Protein AF-A0A4T0HVW3-F1 (afdb_monomer_lite)

Sequence (116 aa):
MVSSIYHLAKQIDLPLKFVQLRHSSTHENLPSLKVLVHSTNEAIDWLKFKYWDVVLSTLEDSSTPLTSLTSMESRLNDIHAILNSSPSNHSNWSPAANFEPCAIGLLNNKKSNLYL

Secondary structure (DSSP, 8-state):
--HHHHHHHHHTT--HHHHHHHHHHHHSPPPPHHHHHHHHHHHHHHHIIIIIHHHHHHHHHT---SHHHHHHHHHHHHHHHHHHS---S------S------TTSSSS-S------

Organism: Wallemia ichthyophaga (NCBI:txid245174)

Structure (mmCIF, N/CA/C/O backbone):
data_AF-A0A4T0HVW3-F1
#
_entry.id   AF-A0A4T0HVW3-F1
#
loop_
_atom_site.group_PDB
_atom_site.id
_atom_site.type_symbol
_atom_site.label_atom_id
_atom_site.label_alt_id
_atom_site.label_comp_id
_atom_site.label_asym_id
_atom_site.label_entity_id
_atom_site.label_seq_id
_atom_site.pdbx_PDB_ins_code
_atom_site.Cartn_x
_atom_site.Cartn_y
_atom_site.Cartn_z
_atom_site.occupancy
_atom_site.B_iso_or_equiv
_atom_site.auth_seq_id
_atom_site.auth_comp_id
_atom_site.auth_asym_id
_atom_site.auth_atom_id
_atom_site.pdbx_PDB_model_num
ATOM 1 N N . MET A 1 1 ? 12.929 -19.491 -3.782 1.00 49.94 1 MET A N 1
ATOM 2 C CA . MET A 1 1 ? 11.816 -19.952 -2.919 1.00 49.94 1 MET A CA 1
ATOM 3 C C . MET A 1 1 ? 11.203 -18.733 -2.223 1.00 49.94 1 MET A C 1
ATOM 5 O O . MET A 1 1 ? 11.763 -18.257 -1.250 1.00 49.94 1 MET A O 1
ATOM 9 N N . VAL A 1 2 ? 10.111 -18.173 -2.759 1.00 59.56 2 VAL A N 1
ATOM 10 C CA . VAL A 1 2 ? 9.395 -16.983 -2.218 1.00 59.56 2 VAL A CA 1
ATOM 11 C C . VAL A 1 2 ? 8.059 -17.354 -1.548 1.00 59.56 2 VAL A C 1
ATOM 13 O O . VAL A 1 2 ? 7.195 -16.515 -1.313 1.00 59.56 2 VAL A O 1
ATOM 16 N N . SER A 1 3 ? 7.888 -18.630 -1.209 1.00 67.19 3 SER A N 1
ATOM 17 C CA . SER A 1 3 ? 6.606 -19.223 -0.826 1.00 67.19 3 SER A CA 1
ATOM 18 C C . SER A 1 3 ? 6.018 -18.630 0.458 1.00 67.19 3 SER A C 1
ATOM 20 O O . SER A 1 3 ? 4.815 -18.400 0.516 1.00 67.19 3 SER A O 1
ATOM 22 N N . SER A 1 4 ? 6.847 -18.335 1.465 1.00 81.31 4 SER A N 1
ATOM 23 C CA . SER A 1 4 ? 6.374 -17.836 2.767 1.00 81.31 4 SER A CA 1
ATOM 24 C C . SER A 1 4 ? 5.826 -16.404 2.686 1.00 81.31 4 SER A C 1
ATOM 26 O O . SER A 1 4 ? 4.720 -16.129 3.146 1.00 81.31 4 SER A O 1
ATOM 28 N N . ILE A 1 5 ? 6.533 -15.500 1.996 1.00 86.44 5 ILE A N 1
ATOM 29 C CA . ILE A 1 5 ? 6.099 -14.100 1.871 1.00 86.44 5 ILE A CA 1
ATOM 30 C C . ILE A 1 5 ? 4.896 -13.935 0.938 1.00 86.44 5 ILE A C 1
ATOM 32 O O . ILE A 1 5 ? 4.059 -13.066 1.161 1.00 86.44 5 ILE A O 1
ATOM 36 N N . TYR A 1 6 ? 4.769 -14.800 -0.070 1.00 88.38 6 TYR A N 1
ATOM 37 C CA . TYR A 1 6 ? 3.594 -14.838 -0.938 1.00 88.38 6 TYR A CA 1
ATOM 38 C C . TYR A 1 6 ? 2.331 -15.240 -0.162 1.00 88.38 6 TYR A C 1
ATOM 40 O O . TYR A 1 6 ? 1.275 -14.635 -0.337 1.00 88.38 6 TYR A O 1
ATOM 48 N N . HIS A 1 7 ? 2.442 -16.234 0.727 1.00 89.19 7 HIS A N 1
ATOM 49 C CA . HIS A 1 7 ? 1.331 -16.636 1.592 1.00 89.19 7 HIS A CA 1
ATOM 50 C C . HIS A 1 7 ? 0.946 -15.521 2.561 1.00 89.19 7 HIS A C 1
ATOM 52 O O . HIS A 1 7 ? -0.237 -15.205 2.665 1.00 89.19 7 HIS A O 1
ATOM 58 N N . LEU A 1 8 ? 1.930 -14.880 3.198 1.00 90.75 8 LEU A N 1
ATOM 59 C CA . LEU A 1 8 ? 1.668 -13.761 4.101 1.00 90.75 8 LEU A CA 1
ATOM 60 C C . LEU A 1 8 ? 0.978 -12.600 3.377 1.00 90.75 8 LEU A C 1
ATOM 62 O O . LEU A 1 8 ? -0.029 -12.096 3.861 1.00 90.75 8 LEU A O 1
ATOM 66 N N . ALA A 1 9 ? 1.468 -12.223 2.191 1.00 90.25 9 ALA A N 1
ATOM 67 C CA . ALA A 1 9 ? 0.861 -11.172 1.379 1.00 90.25 9 ALA A CA 1
ATOM 68 C C . ALA A 1 9 ? -0.604 -11.485 1.048 1.00 90.25 9 ALA A C 1
ATOM 70 O O . ALA A 1 9 ? -1.458 -10.612 1.150 1.00 90.25 9 ALA A O 1
ATOM 71 N N . LYS A 1 10 ? -0.918 -12.749 0.742 1.00 89.94 10 LYS A N 1
ATOM 72 C CA . LYS A 1 10 ? -2.299 -13.184 0.517 1.00 89.94 10 LYS A CA 1
ATOM 73 C C . LYS A 1 10 ? -3.162 -13.095 1.781 1.00 89.94 10 LYS A C 1
ATOM 75 O O . LYS A 1 10 ? -4.328 -12.738 1.678 1.00 89.94 10 LYS A O 1
ATOM 80 N N . GLN A 1 11 ? -2.614 -13.407 2.957 1.00 92.44 11 GLN A N 1
ATOM 81 C CA . GLN A 1 11 ? -3.350 -13.320 4.226 1.00 92.44 11 GLN A CA 1
ATOM 82 C C . GLN A 1 11 ? -3.730 -11.883 4.589 1.00 92.44 11 GLN A C 1
ATOM 84 O O . GLN A 1 11 ? -4.818 -11.662 5.111 1.00 92.44 11 GLN A O 1
ATOM 89 N N . ILE A 1 12 ? -2.854 -10.918 4.302 1.00 91.94 12 ILE A N 1
ATOM 90 C CA . ILE A 1 12 ? -3.093 -9.495 4.590 1.00 91.94 12 ILE A CA 1
ATOM 91 C C . ILE A 1 12 ? -3.722 -8.736 3.413 1.00 91.94 12 ILE A C 1
ATOM 93 O O . ILE A 1 12 ? -3.851 -7.516 3.477 1.00 91.94 12 ILE A O 1
ATOM 97 N N . ASP A 1 13 ? -4.084 -9.438 2.334 1.00 91.94 13 ASP A N 1
ATOM 98 C CA . ASP A 1 13 ? -4.625 -8.846 1.104 1.00 91.94 13 ASP A CA 1
ATOM 99 C C . ASP A 1 13 ? -3.705 -7.759 0.502 1.00 91.94 13 ASP A C 1
ATOM 101 O O . ASP A 1 13 ? -4.132 -6.699 0.033 1.00 91.94 13 ASP A O 1
ATOM 105 N N . LEU A 1 14 ? -2.394 -8.011 0.557 1.00 92.94 14 LEU A N 1
ATOM 106 C CA . LEU A 1 14 ? -1.370 -7.194 -0.079 1.00 92.94 14 LEU A CA 1
ATOM 107 C C . LEU A 1 14 ? -1.222 -7.625 -1.547 1.00 92.94 14 LEU A C 1
ATOM 109 O O . LEU A 1 14 ? -0.957 -8.804 -1.815 1.00 92.94 14 LEU A O 1
ATOM 113 N N . PRO A 1 15 ? -1.297 -6.688 -2.510 1.00 93.12 15 PRO A N 1
ATOM 114 C CA . PRO A 1 15 ? -1.060 -6.984 -3.913 1.00 93.12 15 PRO A CA 1
ATOM 115 C C . PRO A 1 15 ? 0.279 -7.694 -4.135 1.00 93.12 15 PRO A C 1
ATOM 117 O O . PRO A 1 15 ? 1.357 -7.162 -3.861 1.00 93.12 15 PRO A O 1
ATOM 120 N N . LEU A 1 16 ? 0.212 -8.899 -4.700 1.00 90.94 16 LEU A N 1
ATOM 121 C CA . LEU A 1 16 ? 1.371 -9.773 -4.914 1.00 90.94 16 LEU A CA 1
ATOM 122 C C . LEU A 1 16 ? 2.441 -9.159 -5.823 1.00 90.94 16 LEU A C 1
ATOM 124 O O . LEU A 1 16 ? 3.612 -9.535 -5.741 1.00 90.94 16 LEU A O 1
ATOM 128 N N . LYS A 1 17 ? 2.062 -8.161 -6.628 1.00 90.31 17 LYS A N 1
ATOM 129 C CA . LYS A 1 17 ? 2.990 -7.354 -7.423 1.00 90.31 17 LYS A CA 1
ATOM 130 C C . LYS A 1 17 ? 4.098 -6.727 -6.572 1.00 90.31 17 LYS A C 1
ATOM 132 O O . LYS A 1 17 ? 5.212 -6.610 -7.053 1.00 90.31 17 LYS A O 1
ATOM 137 N N . PHE A 1 18 ? 3.845 -6.378 -5.306 1.00 91.38 18 PHE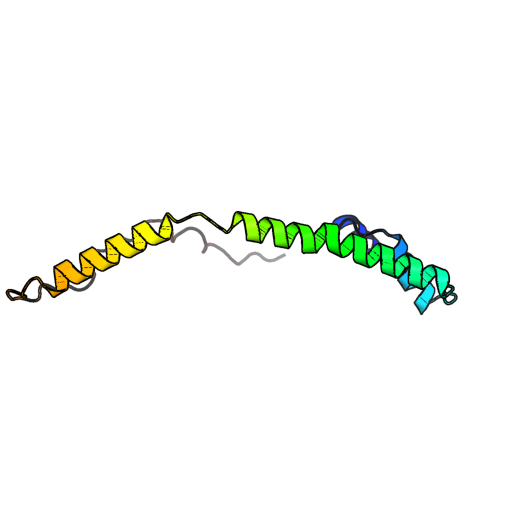 A N 1
ATOM 138 C CA . PHE A 1 18 ? 4.870 -5.802 -4.428 1.00 91.38 18 PHE A CA 1
ATOM 139 C C . PHE A 1 18 ? 5.902 -6.842 -3.993 1.00 91.38 18 PHE A C 1
ATOM 141 O O . PHE A 1 18 ? 7.096 -6.553 -3.907 1.00 91.38 18 PHE A O 1
ATOM 148 N N . VAL A 1 19 ? 5.457 -8.083 -3.785 1.00 91.06 19 VAL A N 1
ATOM 149 C CA . VAL A 1 19 ? 6.343 -9.215 -3.491 1.00 91.06 19 VAL A CA 1
ATOM 150 C C . VAL A 1 19 ? 7.215 -9.532 -4.706 1.00 91.06 19 VAL A C 1
ATOM 152 O O . VAL A 1 19 ? 8.418 -9.750 -4.560 1.00 91.06 19 VAL A O 1
ATOM 155 N N . GLN A 1 20 ? 6.624 -9.506 -5.902 1.00 88.94 20 GLN A N 1
ATOM 156 C CA . GLN A 1 20 ? 7.345 -9.675 -7.165 1.00 88.94 20 GLN A CA 1
ATOM 157 C C . GLN A 1 20 ? 8.326 -8.525 -7.410 1.00 88.94 20 GLN A C 1
ATOM 159 O O . GLN A 1 20 ? 9.490 -8.778 -7.688 1.00 88.94 20 GLN A O 1
ATOM 164 N N . LEU A 1 21 ? 7.908 -7.274 -7.203 1.00 90.69 21 LEU A N 1
ATOM 165 C CA . LEU A 1 21 ? 8.751 -6.089 -7.363 1.00 90.69 21 LEU A CA 1
ATOM 166 C C . LEU A 1 21 ? 9.991 -6.152 -6.464 1.00 90.69 21 LEU A C 1
ATOM 168 O O . LEU A 1 21 ? 11.100 -5.859 -6.914 1.00 90.69 21 LEU A O 1
ATOM 172 N N . ARG A 1 22 ? 9.822 -6.585 -5.207 1.00 90.75 22 ARG A N 1
ATOM 173 C CA . ARG A 1 22 ? 10.941 -6.837 -4.289 1.00 90.75 22 ARG A CA 1
ATOM 174 C C . ARG A 1 22 ? 11.868 -7.921 -4.831 1.00 90.75 22 ARG A C 1
ATOM 176 O O . ARG A 1 22 ? 13.079 -7.742 -4.787 1.00 90.75 22 ARG A O 1
ATOM 183 N N . HIS A 1 23 ? 11.310 -9.027 -5.319 1.00 89.31 23 HIS A N 1
ATOM 184 C CA . HIS A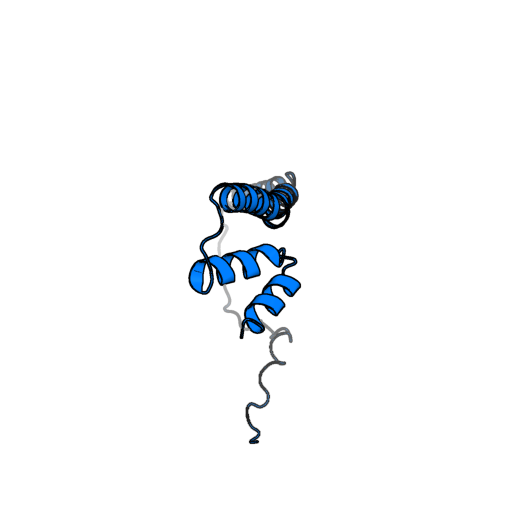 1 23 ? 12.092 -10.136 -5.862 1.00 89.31 23 HIS A CA 1
ATOM 185 C C . HIS A 1 23 ? 12.928 -9.707 -7.074 1.00 89.31 23 HIS A C 1
ATOM 187 O O . HIS A 1 23 ? 14.138 -9.938 -7.089 1.00 89.31 23 HIS A O 1
ATOM 193 N N . SER A 1 24 ? 12.312 -9.012 -8.033 1.00 86.44 24 SER A N 1
ATOM 194 C CA . SER A 1 24 ? 12.997 -8.533 -9.233 1.00 86.44 24 SER A CA 1
ATOM 195 C C . SER A 1 24 ? 14.071 -7.495 -8.913 1.00 86.44 24 SER A C 1
ATOM 197 O O . SER A 1 24 ? 15.150 -7.533 -9.492 1.00 86.44 24 SER A O 1
ATOM 199 N N . SER A 1 25 ? 13.827 -6.620 -7.930 1.00 85.44 25 SER A N 1
ATOM 200 C CA . SER A 1 25 ? 14.793 -5.588 -7.526 1.00 85.44 25 SER A CA 1
ATOM 201 C C . SER A 1 25 ? 16.067 -6.151 -6.886 1.00 85.44 25 SER A C 1
ATOM 203 O O . SER A 1 25 ? 17.099 -5.489 -6.932 1.00 85.44 25 SER A O 1
ATOM 205 N N . THR A 1 26 ? 16.014 -7.337 -6.267 1.00 86.56 26 THR A N 1
ATOM 206 C CA . THR A 1 26 ? 17.172 -7.922 -5.564 1.00 86.56 26 THR A CA 1
ATOM 207 C C . THR A 1 26 ? 17.862 -9.043 -6.330 1.00 86.56 26 THR A C 1
ATOM 209 O O . THR A 1 26 ? 19.058 -9.245 -6.139 1.00 86.56 26 THR A O 1
ATOM 212 N N . HIS A 1 27 ? 17.121 -9.817 -7.127 1.00 86.00 27 HIS A N 1
ATOM 213 C CA . HIS A 1 27 ? 17.631 -11.047 -7.745 1.00 86.00 27 HIS A CA 1
ATOM 214 C C . HIS A 1 27 ? 17.595 -11.052 -9.271 1.00 86.00 27 HIS A C 1
ATOM 216 O O . HIS A 1 27 ? 18.299 -11.860 -9.872 1.00 86.00 27 HIS A O 1
ATOM 222 N N . GLU A 1 28 ? 16.791 -10.193 -9.892 1.00 83.56 28 GLU A N 1
ATOM 223 C CA . GLU A 1 28 ? 16.675 -10.130 -11.346 1.00 83.56 28 GLU A CA 1
ATOM 224 C C . GLU A 1 28 ? 17.251 -8.804 -11.858 1.00 83.56 28 GLU A C 1
ATOM 226 O O . GLU A 1 28 ? 18.348 -8.398 -11.476 1.00 83.56 28 GLU A O 1
ATOM 231 N N . ASN A 1 29 ? 16.518 -8.136 -12.748 1.00 82.81 29 ASN A N 1
ATOM 232 C CA . ASN A 1 29 ? 16.903 -6.876 -13.341 1.00 82.81 29 ASN A CA 1
ATOM 233 C C . ASN A 1 29 ? 16.135 -5.728 -12.683 1.00 82.81 29 ASN A C 1
ATOM 235 O O . ASN A 1 29 ? 14.920 -5.818 -12.484 1.00 82.81 29 ASN A O 1
ATOM 239 N N . LEU A 1 30 ? 16.842 -4.635 -12.386 1.00 89.94 30 LEU A N 1
ATOM 240 C CA . LEU A 1 30 ? 16.248 -3.477 -11.727 1.00 89.94 30 LEU A CA 1
ATOM 241 C C . LEU A 1 30 ? 15.081 -2.929 -12.576 1.00 89.94 30 LEU A C 1
ATOM 243 O O . LEU A 1 30 ? 15.286 -2.584 -13.747 1.00 89.94 30 LEU A O 1
ATOM 247 N N . PRO A 1 31 ? 13.859 -2.844 -12.023 1.00 89.06 31 PRO A N 1
ATOM 248 C CA . PRO A 1 31 ? 12.718 -2.300 -12.743 1.00 89.06 31 PRO A CA 1
ATOM 249 C C . PRO A 1 31 ? 12.927 -0.817 -13.061 1.00 89.06 31 PRO A C 1
ATOM 251 O O . PRO A 1 31 ? 13.617 -0.086 -12.350 1.00 89.06 31 PRO A O 1
ATOM 254 N N . SER A 1 32 ? 12.298 -0.355 -14.143 1.00 92.81 32 SER A N 1
ATOM 255 C CA . SER A 1 32 ? 12.400 1.049 -14.545 1.00 92.81 32 SER A CA 1
ATOM 256 C C . SER A 1 32 ? 11.865 1.995 -13.465 1.00 92.81 32 SER A C 1
ATOM 258 O O . SER A 1 32 ? 10.918 1.672 -12.742 1.00 92.81 32 SER A O 1
ATOM 260 N N . LEU A 1 33 ? 12.403 3.217 -13.426 1.00 93.12 33 LEU A N 1
ATOM 261 C CA . LEU A 1 33 ? 11.956 4.252 -12.493 1.00 93.12 33 LEU A CA 1
ATOM 262 C C . LEU A 1 33 ? 10.443 4.502 -12.579 1.00 93.12 33 LEU A C 1
ATOM 264 O O . LEU A 1 33 ? 9.785 4.676 -11.560 1.00 93.12 33 LEU A O 1
ATOM 268 N N . LYS A 1 34 ? 9.869 4.458 -13.787 1.00 95.25 34 LYS A N 1
ATOM 269 C CA . LYS A 1 34 ? 8.427 4.642 -13.996 1.00 95.25 34 LYS A CA 1
ATOM 270 C C . LYS A 1 34 ? 7.599 3.571 -13.277 1.00 95.25 34 LYS A C 1
ATOM 272 O O . LYS A 1 34 ? 6.580 3.896 -12.676 1.00 95.25 34 LYS A O 1
ATOM 277 N N . VAL A 1 35 ? 8.050 2.315 -13.316 1.00 92.69 35 VAL A N 1
ATOM 278 C CA . VAL A 1 35 ? 7.396 1.195 -12.618 1.00 92.69 35 VAL A CA 1
ATOM 279 C C . VAL A 1 35 ? 7.517 1.357 -11.107 1.00 92.69 35 VAL A C 1
ATOM 281 O O . VAL A 1 35 ? 6.537 1.141 -10.397 1.00 92.69 35 VAL A O 1
ATOM 284 N N . LEU A 1 36 ? 8.684 1.784 -10.619 1.00 92.56 36 LEU A N 1
ATOM 285 C CA . LEU A 1 36 ? 8.900 2.042 -9.195 1.00 92.56 36 LEU A CA 1
ATOM 286 C C . LEU A 1 36 ? 7.992 3.162 -8.682 1.00 92.56 36 LEU A C 1
ATOM 288 O O . LEU A 1 36 ? 7.288 2.961 -7.701 1.00 92.56 36 LEU A O 1
ATOM 292 N N . VAL A 1 37 ? 7.935 4.302 -9.376 1.00 95.81 37 VAL A N 1
ATOM 293 C CA . VAL A 1 37 ? 7.063 5.430 -9.002 1.00 95.81 37 VAL A CA 1
ATOM 294 C C . VAL A 1 37 ? 5.593 5.015 -9.001 1.00 95.81 37 VAL A C 1
ATOM 296 O O . VAL A 1 37 ? 4.873 5.313 -8.052 1.00 95.81 37 VAL A O 1
ATOM 299 N N . HIS A 1 38 ? 5.149 4.294 -10.034 1.00 95.62 38 HIS A N 1
ATOM 300 C CA . HIS A 1 3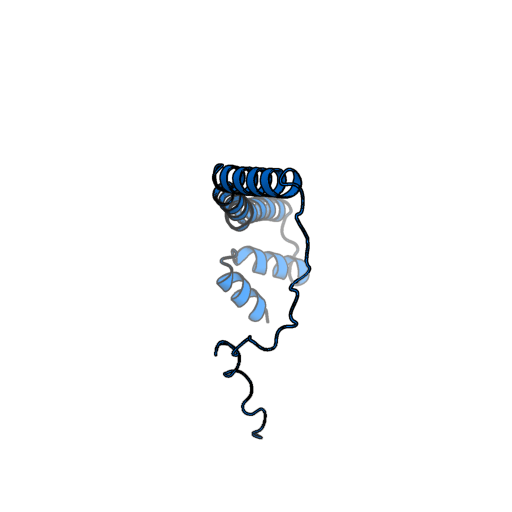8 ? 3.777 3.794 -10.094 1.00 95.62 38 HIS A CA 1
ATOM 301 C C . HIS A 1 38 ? 3.467 2.856 -8.923 1.00 95.62 38 HIS A C 1
ATOM 303 O O . HIS A 1 38 ? 2.485 3.067 -8.219 1.00 95.62 38 HIS A O 1
ATOM 309 N N . SER A 1 39 ? 4.354 1.896 -8.655 1.00 94.56 39 SER A N 1
ATOM 310 C CA . SER A 1 39 ? 4.194 0.949 -7.549 1.00 94.56 39 SER A CA 1
ATOM 311 C C . SER A 1 39 ? 4.176 1.652 -6.189 1.00 94.56 39 SER A C 1
ATOM 313 O O . SER A 1 39 ? 3.418 1.259 -5.309 1.00 94.56 39 SER A O 1
ATOM 315 N N . THR A 1 40 ? 4.967 2.712 -6.006 1.00 95.31 40 THR A N 1
ATOM 316 C CA . THR A 1 40 ? 4.960 3.516 -4.776 1.00 95.31 40 THR A CA 1
ATOM 317 C C . THR A 1 40 ? 3.616 4.204 -4.558 1.00 95.31 40 THR A C 1
ATOM 319 O O . THR A 1 40 ? 3.088 4.137 -3.452 1.00 95.31 40 THR A O 1
ATOM 322 N N . ASN A 1 41 ? 3.037 4.818 -5.595 1.00 96.31 41 ASN A N 1
ATOM 323 C CA . ASN A 1 41 ? 1.715 5.443 -5.482 1.00 96.31 41 ASN A CA 1
ATOM 324 C C . ASN A 1 41 ? 0.654 4.410 -5.085 1.00 96.31 41 ASN A C 1
ATOM 326 O O . ASN A 1 41 ? -0.076 4.610 -4.121 1.00 96.31 41 ASN A O 1
ATOM 330 N N . GLU A 1 42 ? 0.649 3.255 -5.749 1.00 95.62 42 GLU A N 1
ATOM 331 C CA . GLU A 1 42 ? -0.289 2.175 -5.434 1.00 95.62 42 GLU A CA 1
ATOM 332 C C . GLU A 1 42 ? -0.088 1.608 -4.016 1.00 95.62 42 GLU A C 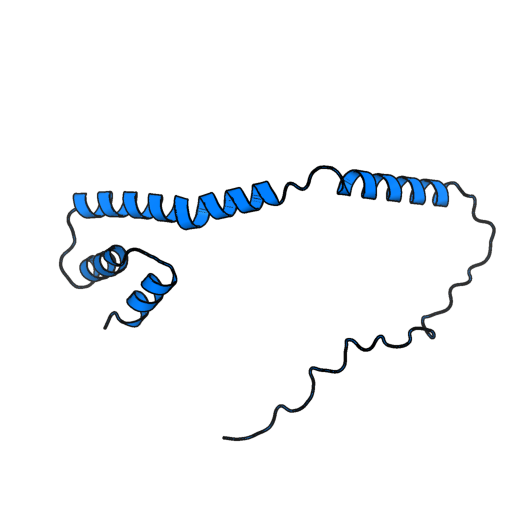1
ATOM 334 O O . GLU A 1 42 ? -1.045 1.164 -3.383 1.00 95.62 42 GLU A O 1
ATOM 339 N N . ALA A 1 43 ? 1.146 1.603 -3.501 1.00 95.38 43 ALA A N 1
ATOM 340 C CA . ALA A 1 43 ? 1.439 1.162 -2.138 1.00 95.38 43 ALA A CA 1
ATOM 341 C C . ALA A 1 43 ? 0.931 2.163 -1.089 1.00 95.38 43 ALA A C 1
ATOM 343 O O . ALA A 1 43 ? 0.401 1.751 -0.057 1.00 95.38 43 ALA A O 1
ATOM 344 N N . ILE A 1 44 ? 1.064 3.465 -1.358 1.00 95.94 44 ILE A N 1
ATOM 345 C CA . ILE A 1 44 ? 0.534 4.529 -0.494 1.00 95.94 44 ILE A CA 1
ATOM 346 C C . ILE A 1 44 ? -0.995 4.460 -0.448 1.00 95.94 44 ILE A C 1
ATOM 348 O O . ILE A 1 44 ? -1.569 4.508 0.641 1.00 95.94 44 ILE A O 1
ATOM 352 N N . ASP A 1 45 ? -1.649 4.276 -1.596 1.00 95.94 45 ASP A N 1
ATOM 353 C CA . ASP A 1 45 ? -3.107 4.128 -1.667 1.00 95.94 45 ASP A CA 1
ATOM 354 C C . ASP A 1 45 ? -3.590 2.900 -0.881 1.00 95.94 45 ASP A C 1
ATOM 356 O O . ASP A 1 45 ? -4.567 2.974 -0.131 1.00 95.94 45 ASP A O 1
ATOM 360 N N . TRP A 1 46 ? -2.868 1.779 -0.985 1.00 95.25 46 TRP A N 1
ATOM 361 C CA . TRP A 1 46 ? -3.166 0.574 -0.209 1.00 95.25 46 TRP A CA 1
ATOM 362 C C . TRP A 1 46 ? -3.025 0.809 1.301 1.00 95.25 46 TRP A C 1
ATOM 364 O O . TRP A 1 46 ? -3.912 0.415 2.061 1.00 95.25 46 TRP A O 1
ATOM 374 N N . LEU A 1 47 ? -1.954 1.482 1.742 1.00 95.06 47 LEU A N 1
ATOM 375 C CA . LEU A 1 47 ? -1.746 1.825 3.156 1.00 95.06 47 LEU A CA 1
ATOM 376 C C . LEU A 1 47 ? -2.855 2.729 3.689 1.00 95.06 47 LEU A C 1
ATOM 378 O O . LEU A 1 47 ? -3.346 2.518 4.798 1.00 95.06 47 LEU A O 1
ATOM 382 N N . LYS A 1 48 ? -3.275 3.711 2.892 1.00 95.06 48 LYS A N 1
ATOM 383 C CA . LYS A 1 48 ? -4.362 4.606 3.267 1.00 95.06 48 LYS A CA 1
ATOM 384 C C . LYS A 1 48 ? -5.650 3.838 3.531 1.00 95.06 48 LYS A C 1
ATOM 386 O O . LYS A 1 48 ? -6.183 3.922 4.632 1.00 95.06 48 LYS A O 1
ATOM 391 N N . PHE A 1 49 ? -6.071 3.020 2.573 1.00 93.94 49 PHE A N 1
ATOM 392 C CA . PHE A 1 49 ? -7.322 2.277 2.674 1.00 93.94 49 PHE A CA 1
ATOM 393 C C . PHE A 1 49 ? -7.297 1.187 3.758 1.00 93.94 49 PHE A C 1
ATOM 395 O O . PHE A 1 49 ? -8.256 1.032 4.509 1.00 93.94 49 PHE A O 1
ATOM 402 N N . LYS A 1 50 ? -6.214 0.402 3.848 1.00 92.94 50 LYS A N 1
ATOM 403 C CA . LYS A 1 50 ? -6.151 -0.757 4.758 1.00 92.94 50 LYS A CA 1
ATOM 404 C C . LYS A 1 50 ? -5.754 -0.403 6.188 1.00 92.94 50 LYS A C 1
ATOM 406 O O . LYS A 1 50 ? -6.052 -1.184 7.087 1.00 92.94 50 LYS A O 1
ATOM 411 N N . TYR A 1 51 ? -5.060 0.714 6.398 1.00 92.00 51 TYR A N 1
ATOM 412 C CA . TYR A 1 51 ? -4.544 1.092 7.711 1.00 92.00 51 TYR A CA 1
ATOM 413 C C . TYR A 1 51 ? -5.073 2.449 8.173 1.00 92.00 51 TYR A C 1
ATOM 415 O O . TYR A 1 51 ? -5.789 2.496 9.168 1.00 92.00 51 TYR A O 1
ATOM 423 N N . TRP A 1 52 ? -4.757 3.549 7.479 1.00 93.94 52 TRP A N 1
ATOM 424 C CA . TRP A 1 52 ? -5.073 4.888 8.002 1.00 93.94 52 TRP A CA 1
ATOM 425 C C . TRP A 1 52 ? -6.573 5.154 8.118 1.00 93.94 52 TRP A C 1
ATOM 427 O O . TRP A 1 52 ? -7.004 5.619 9.169 1.00 93.94 52 TRP A O 1
ATOM 437 N N . ASP A 1 53 ? -7.365 4.815 7.102 1.00 93.50 53 ASP A N 1
ATOM 438 C CA . ASP A 1 53 ? -8.814 5.046 7.117 1.00 93.50 53 ASP A CA 1
ATOM 439 C C . ASP A 1 53 ? -9.506 4.184 8.196 1.00 93.50 53 ASP A C 1
ATOM 441 O O . ASP A 1 53 ? -10.426 4.638 8.877 1.00 93.50 53 ASP A O 1
ATOM 445 N N . VAL A 1 54 ? -9.014 2.959 8.423 1.00 91.44 54 VAL A N 1
ATOM 446 C CA . VAL A 1 54 ? -9.501 2.057 9.485 1.00 91.44 54 VAL A CA 1
ATOM 447 C C . VAL A 1 54 ? -9.155 2.594 10.874 1.00 91.44 54 VAL A C 1
ATOM 449 O O . VAL A 1 54 ? -9.988 2.593 11.778 1.00 91.44 54 VAL A O 1
ATOM 452 N N . VAL A 1 55 ? -7.924 3.071 11.064 1.00 91.62 55 VAL A N 1
ATOM 453 C CA . VAL A 1 55 ? -7.498 3.658 12.340 1.00 91.62 55 VAL A CA 1
ATOM 454 C C . VAL A 1 55 ? -8.284 4.933 12.625 1.00 91.62 55 VAL A C 1
ATOM 456 O O . VAL A 1 55 ? -8.756 5.110 13.743 1.00 91.62 55 VAL A O 1
ATOM 459 N N . LEU A 1 56 ? -8.462 5.800 11.626 1.00 91.56 56 LEU A N 1
ATOM 460 C CA . LEU A 1 56 ? -9.186 7.056 11.790 1.00 91.56 56 LEU A CA 1
ATOM 461 C C . LEU A 1 56 ? -10.656 6.820 12.157 1.00 91.56 56 LEU A C 1
ATOM 463 O O . LEU A 1 56 ? -11.123 7.391 13.136 1.00 91.56 56 LEU A O 1
ATOM 467 N N . SER A 1 57 ? -11.341 5.916 11.452 1.00 88.88 57 SER A N 1
ATOM 468 C CA . SER A 1 57 ? -12.723 5.532 11.785 1.00 88.88 57 SER A CA 1
ATOM 469 C C . SER A 1 57 ? -12.839 4.937 13.192 1.00 88.88 57 SER A C 1
ATOM 471 O O . SER A 1 57 ? -13.707 5.334 13.962 1.00 88.88 57 SER A O 1
ATOM 473 N N . THR A 1 58 ? -11.897 4.077 13.591 1.00 87.62 58 THR A N 1
ATOM 474 C CA . THR A 1 58 ? -11.873 3.514 14.955 1.00 87.62 58 THR A CA 1
ATOM 475 C C . THR A 1 58 ? -11.701 4.597 16.030 1.00 87.62 58 THR A C 1
ATOM 477 O O . THR A 1 58 ? -12.264 4.495 17.122 1.00 87.62 58 THR A O 1
ATOM 480 N N . LEU A 1 59 ? -10.916 5.644 15.751 1.00 85.19 59 LEU A N 1
ATOM 481 C CA . LEU A 1 59 ? -10.740 6.768 16.673 1.00 85.19 59 LEU A CA 1
ATOM 482 C C . LEU A 1 59 ? -12.005 7.630 16.767 1.00 85.19 59 LEU A C 1
ATOM 484 O O . LEU A 1 59 ? -12.363 8.048 17.869 1.00 85.19 59 LEU A O 1
ATOM 488 N N . GLU A 1 60 ? -12.699 7.856 15.653 1.00 76.69 60 GLU A N 1
ATOM 489 C CA . GLU A 1 60 ? -13.972 8.584 15.617 1.00 76.69 60 GLU A CA 1
ATOM 490 C C . GLU A 1 60 ? -15.066 7.847 16.406 1.00 76.69 60 GLU A C 1
ATOM 492 O O . GLU A 1 60 ? -15.742 8.464 17.230 1.00 76.69 60 GLU A O 1
ATOM 497 N N . ASP A 1 61 ? -15.155 6.521 16.286 1.00 64.50 61 ASP A N 1
ATOM 498 C CA . ASP A 1 61 ? -16.110 5.697 17.045 1.00 64.50 61 ASP A CA 1
ATOM 499 C C . ASP A 1 61 ? -15.833 5.694 18.562 1.00 64.50 61 ASP A C 1
ATOM 501 O O . ASP A 1 61 ? -16.740 5.526 19.381 1.00 64.50 61 ASP A O 1
ATOM 505 N N . SER A 1 62 ? -14.578 5.918 18.965 1.00 58.19 62 SER A N 1
ATOM 506 C CA . SER A 1 62 ? -14.186 6.013 20.378 1.00 58.19 62 SER A CA 1
ATOM 507 C C . SER A 1 62 ? -14.538 7.353 21.036 1.00 58.19 62 SER A C 1
ATOM 509 O O . SER A 1 62 ? -14.467 7.473 22.264 1.00 58.19 62 SER A O 1
ATOM 511 N N . SER A 1 63 ? -14.984 8.346 20.256 1.00 56.66 63 SER A N 1
ATOM 512 C CA . SER A 1 63 ? -15.540 9.600 20.772 1.00 56.66 63 SER A CA 1
ATOM 513 C C . SER A 1 63 ? -16.956 9.388 21.331 1.00 56.66 63 SER A C 1
ATOM 515 O O . SER A 1 63 ? -17.953 9.936 20.873 1.00 56.66 63 SER A O 1
ATOM 517 N N . THR A 1 64 ? -17.059 8.552 22.366 1.00 54.00 64 THR A N 1
ATOM 518 C CA . THR A 1 64 ? -18.297 8.392 23.133 1.00 54.00 64 THR A CA 1
ATOM 519 C C . THR A 1 64 ? -18.721 9.753 23.716 1.00 54.00 64 THR A C 1
ATOM 521 O O . THR A 1 64 ? -17.948 10.397 24.432 1.00 54.00 64 THR A O 1
ATOM 524 N N . PRO A 1 65 ? -19.937 10.239 23.412 1.00 51.47 65 PRO A N 1
ATOM 525 C CA . PRO A 1 65 ? -20.352 11.582 23.779 1.00 51.47 65 PRO A CA 1
ATOM 526 C C . PRO A 1 65 ? -20.741 11.647 25.261 1.00 51.47 65 PRO A C 1
ATOM 528 O O . PRO A 1 65 ? -21.647 10.946 25.708 1.00 51.47 65 PRO A O 1
ATOM 531 N N . LEU A 1 66 ? -20.066 12.528 26.010 1.00 51.47 66 LEU A N 1
ATOM 532 C CA . LEU A 1 66 ? -20.533 13.254 27.209 1.00 51.47 66 LEU A CA 1
ATOM 533 C C . LEU A 1 66 ? -21.019 12.468 28.452 1.00 51.47 66 LEU A C 1
ATOM 535 O O . LEU A 1 66 ? -21.126 13.056 29.524 1.00 51.47 66 LEU A O 1
ATOM 539 N N . THR A 1 67 ? -21.267 11.160 28.367 1.00 55.03 67 THR A N 1
ATOM 540 C CA . THR A 1 67 ? -21.922 10.383 29.442 1.00 55.03 67 THR A CA 1
ATOM 541 C C . THR A 1 67 ? -20.943 10.057 30.577 1.00 55.03 67 THR A C 1
ATOM 543 O O . THR A 1 67 ? -21.310 10.009 31.750 1.00 55.03 67 THR A O 1
ATOM 546 N N . SER A 1 68 ? -19.654 9.904 30.248 1.00 54.03 68 SER A N 1
ATOM 547 C CA . SER A 1 68 ? -18.598 9.733 31.253 1.00 54.03 68 SER A CA 1
ATOM 548 C C . SER A 1 68 ? -18.358 11.002 32.075 1.00 54.03 68 SER A C 1
ATOM 550 O O . SER A 1 68 ? -17.944 10.890 33.227 1.00 54.03 68 SER A O 1
ATOM 552 N N . LEU A 1 69 ? -18.601 12.195 31.516 1.00 52.34 69 LEU A N 1
ATOM 553 C CA . LEU A 1 69 ? -18.399 13.451 32.242 1.00 52.34 69 LEU A CA 1
ATOM 554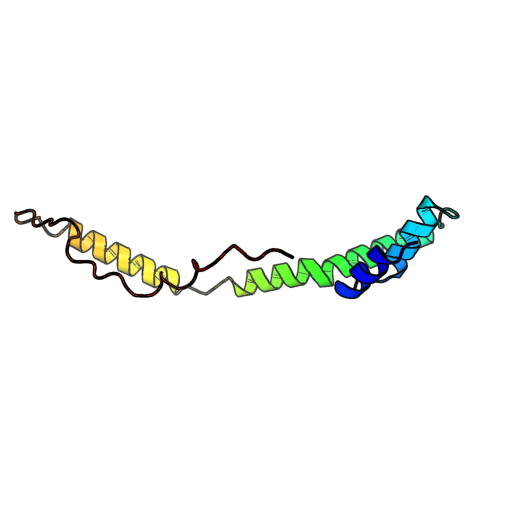 C C . LEU A 1 69 ? -19.490 13.656 33.293 1.00 52.34 69 LEU A C 1
ATOM 556 O O . LEU A 1 69 ? -19.162 13.941 34.437 1.00 52.34 69 LEU A O 1
ATOM 560 N N . THR A 1 70 ? -20.749 13.357 32.966 1.00 62.66 70 THR A N 1
ATOM 561 C CA . THR A 1 70 ? -21.860 13.404 33.935 1.00 62.66 70 THR A CA 1
ATOM 562 C C . THR A 1 70 ? -21.655 12.409 35.082 1.00 62.66 70 THR A C 1
ATOM 564 O O . THR A 1 70 ? -21.928 12.717 36.242 1.00 62.66 70 THR A O 1
ATOM 567 N N . SER A 1 71 ? -21.115 11.220 34.782 1.00 62.38 71 SER A N 1
ATOM 568 C CA . SER A 1 71 ? -20.760 10.226 35.804 1.00 62.38 71 SER A CA 1
ATOM 569 C C . SER A 1 71 ? -19.610 10.698 36.706 1.00 62.38 71 SER A C 1
ATOM 571 O O . SER A 1 71 ? -19.654 10.497 37.920 1.00 62.38 71 SER A O 1
ATOM 573 N N . MET A 1 72 ? -18.601 11.370 36.145 1.00 65.69 72 MET A N 1
ATOM 574 C CA . MET A 1 72 ? -17.465 11.900 36.907 1.00 65.69 72 MET A CA 1
ATOM 575 C C . MET A 1 72 ? -17.864 13.100 37.779 1.00 65.69 72 MET A C 1
ATOM 577 O O . MET A 1 72 ? -17.465 13.178 38.939 1.00 65.69 72 MET A O 1
ATOM 581 N N . GLU A 1 73 ? -18.693 13.999 37.249 1.00 73.25 73 GLU A N 1
ATOM 582 C CA . GLU A 1 73 ? -19.239 15.160 37.961 1.00 73.25 73 GLU A CA 1
ATOM 583 C C . GLU A 1 73 ? -20.104 14.735 39.153 1.00 73.25 73 GLU A C 1
ATOM 585 O O . GLU A 1 73 ? -19.956 15.283 40.246 1.00 73.25 73 GLU A O 1
ATOM 590 N N . SER A 1 74 ? -20.932 13.696 38.990 1.00 71.75 74 SER A N 1
ATOM 591 C CA . SER A 1 74 ? -21.705 13.122 40.100 1.00 71.75 74 SER A CA 1
ATOM 592 C C . SER A 1 74 ? -20.794 12.621 41.224 1.00 71.75 74 SER A C 1
ATOM 594 O O . SER A 1 74 ? -21.007 12.956 42.385 1.00 71.75 74 SER A O 1
ATOM 596 N N . ARG A 1 75 ? -19.724 11.888 40.884 1.00 72.25 75 ARG A N 1
ATOM 597 C CA . ARG A 1 75 ? -18.774 11.359 41.878 1.00 72.25 75 ARG A CA 1
ATOM 598 C C . ARG A 1 75 ? -18.008 12.460 42.613 1.00 72.25 75 ARG A C 1
ATOM 600 O O . ARG A 1 75 ? -17.686 12.296 43.788 1.00 72.25 75 ARG A O 1
ATOM 607 N N . LEU A 1 76 ? -17.697 13.569 41.940 1.00 79.62 76 LEU A N 1
ATOM 608 C CA . LEU A 1 76 ? -17.043 14.719 42.572 1.00 79.62 76 LEU A CA 1
ATOM 609 C C . LEU A 1 76 ? -17.971 15.419 43.572 1.00 79.62 76 LEU A C 1
ATOM 611 O O . LEU A 1 76 ? -17.524 15.781 44.662 1.00 79.62 76 LEU A O 1
ATOM 615 N N . ASN A 1 77 ? -19.258 15.545 43.241 1.00 78.25 77 ASN A N 1
ATOM 616 C CA . ASN A 1 77 ? -20.258 16.096 44.156 1.00 78.25 77 ASN A CA 1
ATOM 617 C C . ASN A 1 77 ? -20.440 15.218 45.402 1.00 78.25 77 ASN A C 1
ATOM 619 O O . ASN A 1 77 ? -20.498 15.750 46.512 1.00 78.25 77 ASN A O 1
ATOM 623 N N . ASP A 1 78 ? -20.436 13.891 45.242 1.00 77.31 78 ASP A N 1
ATOM 624 C CA . ASP A 1 78 ? -20.517 12.949 46.365 1.00 77.31 78 ASP A CA 1
ATOM 625 C C . ASP A 1 78 ? -19.320 13.100 47.321 1.00 77.31 78 ASP A C 1
ATOM 627 O O . ASP A 1 78 ? -19.488 13.157 48.540 1.00 77.31 78 ASP A O 1
ATOM 631 N N . ILE A 1 79 ? -18.101 13.237 46.785 1.00 75.81 79 ILE A N 1
ATOM 632 C CA . ILE A 1 79 ? -16.886 13.446 47.594 1.00 75.81 79 ILE A CA 1
ATOM 633 C C . ILE A 1 79 ? -16.953 14.775 48.348 1.00 75.81 79 ILE A C 1
ATOM 635 O O . ILE A 1 79 ? -16.619 14.836 49.532 1.00 75.81 79 ILE A O 1
ATOM 639 N N . HIS A 1 80 ? -17.397 15.840 47.682 1.00 74.31 80 HIS A N 1
ATOM 640 C CA . HIS A 1 80 ? -17.519 17.150 48.310 1.00 74.31 80 HIS A CA 1
ATOM 641 C C . HIS A 1 80 ? -18.561 17.144 49.441 1.00 74.31 80 HIS A C 1
ATOM 643 O O . HIS A 1 80 ? -18.343 17.756 50.486 1.00 74.31 80 HIS A O 1
ATOM 649 N N . ALA A 1 81 ? -19.662 16.403 49.279 1.00 73.19 81 ALA A N 1
ATOM 650 C CA . ALA A 1 81 ? -20.659 16.214 50.331 1.00 73.19 81 ALA A CA 1
ATOM 651 C C . ALA A 1 81 ? -20.085 15.463 51.546 1.00 73.19 81 ALA A C 1
ATOM 653 O O . ALA A 1 81 ? -20.324 15.870 52.683 1.00 73.19 81 ALA A O 1
ATOM 654 N N . ILE A 1 82 ? -19.277 14.421 51.318 1.00 69.31 82 ILE A N 1
ATOM 655 C CA . ILE A 1 82 ? -18.621 13.651 52.388 1.00 69.31 82 ILE A CA 1
ATOM 656 C C . ILE A 1 82 ? -17.621 14.518 53.160 1.00 69.31 82 ILE A C 1
ATOM 658 O O . ILE A 1 82 ? -17.633 14.520 54.388 1.00 69.31 82 ILE A O 1
ATOM 662 N N . LEU A 1 83 ? -16.780 15.287 52.465 1.00 70.81 83 LEU A N 1
ATOM 663 C CA . LEU A 1 83 ? -15.764 16.128 53.110 1.00 70.81 83 LEU A CA 1
ATOM 664 C C . LEU A 1 83 ? -16.371 17.279 53.921 1.00 70.81 83 LEU A C 1
ATOM 666 O O . LEU A 1 83 ? -15.813 17.668 54.945 1.00 70.81 83 LEU A O 1
ATOM 670 N N . ASN A 1 84 ? -17.517 17.802 53.485 1.00 69.31 84 ASN A N 1
ATOM 671 C CA . ASN A 1 84 ? -18.221 18.869 54.196 1.00 69.31 84 ASN A CA 1
ATOM 672 C C . ASN A 1 84 ? -19.140 18.346 55.309 1.00 69.31 84 ASN A C 1
ATOM 674 O O . ASN A 1 84 ? -19.591 19.128 56.149 1.00 69.31 84 ASN A O 1
ATOM 678 N N . SER A 1 85 ? -19.398 17.035 55.362 1.00 57.81 85 SER A N 1
ATOM 679 C CA . SER A 1 85 ? -20.010 16.404 56.528 1.00 57.81 85 SER A CA 1
ATOM 680 C C . SER A 1 85 ? -18.954 16.253 57.629 1.00 57.81 85 SER A C 1
ATOM 682 O O . SER A 1 85 ? -17.994 15.497 57.511 1.00 57.81 85 SER A O 1
ATOM 684 N N . SER A 1 86 ? -19.084 17.047 58.693 1.00 51.28 86 SER A N 1
ATOM 685 C CA . SER A 1 86 ? -18.151 17.037 59.825 1.00 51.28 86 SER A CA 1
ATOM 686 C C . SER A 1 86 ? -18.056 15.628 60.449 1.00 51.28 86 SER A C 1
ATOM 688 O O . SER A 1 86 ? -19.099 15.023 60.714 1.00 51.28 86 SER A O 1
ATOM 690 N N . PRO A 1 87 ? -16.851 15.077 60.702 1.00 50.56 87 PRO A N 1
ATOM 691 C CA . PRO A 1 87 ? -16.703 13.687 61.114 1.00 50.56 87 PRO A CA 1
ATOM 692 C C . PRO A 1 87 ? -17.022 13.520 62.603 1.00 50.56 87 PRO A C 1
ATOM 694 O O . PRO A 1 87 ? -16.184 13.766 63.471 1.00 50.56 87 PRO A O 1
ATOM 697 N N . SER A 1 88 ? -18.219 13.028 62.924 1.00 49.38 88 SER A N 1
ATOM 698 C CA . SER A 1 88 ? -18.472 12.438 64.238 1.00 49.38 88 SER A CA 1
ATOM 699 C C . SER A 1 88 ? -17.904 11.016 64.282 1.00 49.38 88 SER A C 1
ATOM 701 O O . SER A 1 88 ? -18.568 10.066 63.891 1.00 49.38 88 SER A O 1
ATOM 703 N N . ASN A 1 89 ? -16.655 10.942 64.740 1.00 52.19 89 ASN A N 1
ATOM 704 C CA . ASN A 1 89 ? -16.057 9.958 65.648 1.00 52.19 89 ASN A CA 1
ATOM 705 C C . ASN A 1 89 ? -16.253 8.431 65.417 1.00 52.19 89 ASN A C 1
ATOM 707 O O . ASN A 1 89 ? -17.352 7.919 65.252 1.00 52.19 89 ASN A O 1
ATOM 711 N N . HIS A 1 90 ? -15.140 7.716 65.618 1.00 43.62 90 HIS A N 1
ATOM 712 C CA . HIS A 1 90 ? -14.922 6.262 65.692 1.00 43.62 90 HIS A CA 1
ATOM 713 C C . HIS A 1 90 ? -14.734 5.472 64.385 1.00 43.62 90 HIS A C 1
ATOM 715 O O . HIS A 1 90 ? -15.647 4.960 63.745 1.00 43.62 90 HIS A O 1
ATOM 721 N N . SER A 1 91 ? -13.448 5.281 64.087 1.00 54.38 91 SER A N 1
ATOM 722 C CA . SER A 1 91 ? -12.861 4.212 63.286 1.00 54.38 91 SER A CA 1
ATOM 723 C C . SER A 1 91 ? -13.484 2.839 63.572 1.00 54.38 91 SER A C 1
ATOM 725 O O . SER A 1 91 ? -13.261 2.267 64.638 1.00 54.38 91 SER A O 1
ATOM 727 N N . ASN A 1 92 ? -14.176 2.277 62.583 1.00 54.00 92 ASN A N 1
ATOM 728 C CA . ASN A 1 92 ? -14.551 0.863 62.548 1.00 54.00 92 ASN A CA 1
ATOM 729 C C . ASN A 1 92 ? -13.968 0.218 61.279 1.00 54.00 92 ASN A C 1
ATOM 731 O O . ASN A 1 92 ? -14.674 -0.275 60.404 1.00 54.00 92 ASN A O 1
ATOM 735 N N . TRP A 1 93 ? -12.641 0.282 61.141 1.00 43.03 93 TRP A N 1
ATOM 736 C CA . TRP A 1 93 ? -11.917 -0.483 60.128 1.00 43.03 93 TRP A CA 1
ATOM 737 C C . TRP A 1 93 ? -11.656 -1.886 60.690 1.00 43.03 93 TRP A C 1
ATOM 739 O O . TRP A 1 93 ? -10.860 -2.044 61.610 1.00 43.03 93 TRP A O 1
ATOM 749 N N . SER A 1 94 ? -12.306 -2.911 60.125 1.00 49.03 94 SER A N 1
ATOM 750 C CA . SER A 1 94 ? -11.910 -4.321 60.298 1.00 49.03 94 SER A CA 1
ATOM 751 C C . SER A 1 94 ? -11.172 -4.837 59.050 1.00 49.03 94 SER A C 1
ATOM 753 O O . SER A 1 94 ? -11.668 -4.628 57.940 1.00 49.03 94 SER A O 1
ATOM 755 N N . PRO A 1 95 ? -9.995 -5.482 59.174 1.00 42.62 95 PRO A N 1
ATOM 756 C CA . PRO A 1 95 ? -9.310 -6.125 58.053 1.00 42.62 95 PRO A CA 1
ATOM 757 C C . PRO A 1 95 ? -10.126 -7.276 57.451 1.00 42.62 95 PRO A C 1
ATOM 759 O O . PRO A 1 95 ? -10.916 -7.924 58.131 1.00 42.62 95 PRO A O 1
ATOM 762 N N . ALA A 1 96 ? -9.909 -7.511 56.159 1.00 47.81 96 ALA A N 1
ATOM 763 C CA . ALA A 1 96 ? -10.680 -8.347 55.243 1.00 47.81 96 ALA A CA 1
ATOM 764 C C . ALA A 1 96 ? -10.723 -9.858 55.581 1.00 47.81 96 ALA A C 1
ATOM 766 O O . ALA A 1 96 ? -10.213 -10.679 54.826 1.00 47.81 96 ALA A O 1
ATOM 767 N N . ALA A 1 97 ? -11.379 -10.242 56.677 1.00 47.31 97 ALA A N 1
ATOM 768 C CA . ALA A 1 97 ? -11.708 -11.640 56.984 1.00 47.31 97 ALA A CA 1
ATOM 769 C C . ALA A 1 97 ? -13.009 -12.126 56.304 1.00 47.31 97 ALA A C 1
ATOM 771 O O . ALA A 1 97 ? -13.355 -13.298 56.409 1.00 47.31 97 ALA A O 1
ATOM 772 N N . ASN A 1 98 ? -13.719 -11.244 55.588 1.00 52.59 98 ASN A N 1
ATOM 773 C CA . ASN A 1 98 ? -15.078 -11.500 55.088 1.00 52.59 98 ASN A CA 1
ATOM 774 C C . ASN A 1 98 ? -15.148 -11.694 53.563 1.00 52.59 98 ASN A C 1
ATOM 776 O O . ASN A 1 98 ? -16.241 -11.722 53.000 1.00 52.59 98 ASN A O 1
ATOM 780 N N . PHE A 1 99 ? -14.009 -11.776 52.872 1.00 41.91 99 PHE A N 1
ATOM 781 C CA . PHE A 1 99 ? -14.009 -12.100 51.448 1.00 41.91 99 PHE A CA 1
ATOM 782 C C . PHE A 1 99 ? -14.108 -13.617 51.282 1.00 41.91 99 PHE A C 1
ATOM 784 O O . PHE A 1 99 ? -13.103 -14.324 51.329 1.00 41.91 99 PHE A O 1
ATOM 791 N N . GLU A 1 100 ? -15.325 -14.116 51.061 1.00 54.44 100 GLU A N 1
ATOM 792 C CA . GLU A 1 100 ? -15.485 -15.387 50.356 1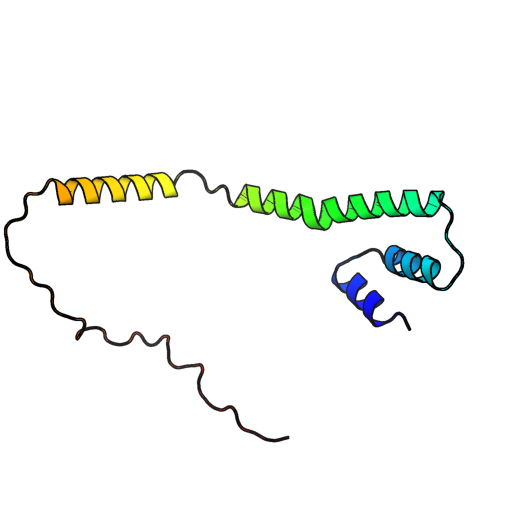.00 54.44 100 GLU A CA 1
ATOM 793 C C . GLU A 1 100 ? -14.832 -15.255 48.965 1.00 54.44 100 GLU A C 1
ATOM 795 O O . GLU A 1 100 ? -15.110 -14.288 48.244 1.00 54.44 100 GLU A O 1
ATOM 800 N N . PRO A 1 101 ? -13.950 -16.185 48.559 1.00 45.59 101 PRO A N 1
ATOM 801 C CA . PRO A 1 101 ? -13.373 -16.155 47.227 1.00 45.59 101 PRO A CA 1
ATOM 802 C C . PRO A 1 101 ? -14.469 -16.391 46.180 1.00 45.59 101 PRO A C 1
ATOM 804 O O . PRO A 1 101 ? -15.012 -17.487 46.067 1.00 45.59 101 PRO A O 1
ATOM 807 N N . CYS A 1 102 ? -14.775 -15.372 45.373 1.00 46.97 102 CYS A N 1
ATOM 808 C CA . CYS A 1 102 ? -15.632 -15.538 44.202 1.00 46.97 102 CYS A CA 1
ATOM 809 C C . CYS A 1 102 ? -14.947 -16.498 43.209 1.00 46.97 102 CYS A C 1
ATOM 811 O O . CYS A 1 102 ? -13.772 -16.333 42.873 1.00 46.97 102 CYS A O 1
ATOM 813 N N . ALA A 1 103 ? -15.676 -17.521 42.760 1.00 49.75 103 ALA A N 1
ATOM 814 C CA . ALA A 1 103 ? -15.183 -18.724 42.080 1.00 49.75 103 ALA A CA 1
ATOM 815 C C . ALA A 1 103 ? -14.641 -18.531 40.639 1.00 49.75 103 ALA A C 1
ATOM 817 O O . ALA A 1 103 ? -14.757 -19.428 39.809 1.00 49.75 103 ALA A O 1
ATOM 818 N N . ILE A 1 104 ? -14.020 -17.393 40.313 1.00 48.88 104 ILE A N 1
ATOM 819 C CA . ILE A 1 104 ? -13.486 -17.094 38.966 1.00 48.88 104 ILE A CA 1
ATOM 820 C C . ILE A 1 104 ? -11.977 -17.424 38.834 1.00 48.88 104 ILE A C 1
ATOM 822 O O . ILE A 1 104 ? -11.378 -17.250 37.779 1.00 48.88 104 ILE A O 1
ATOM 826 N N . GLY A 1 105 ? -11.341 -17.976 39.875 1.00 46.53 105 GLY A N 1
ATOM 827 C CA . GLY A 1 105 ? -9.889 -18.236 39.897 1.00 46.53 105 GLY A CA 1
ATOM 828 C C . GLY A 1 105 ? -9.408 -19.681 39.682 1.00 46.53 105 GLY A C 1
ATOM 829 O O . GLY A 1 105 ? -8.202 -19.894 39.601 1.00 46.53 105 GLY A O 1
ATOM 830 N N . LEU A 1 106 ? -10.285 -20.692 39.600 1.00 44.12 106 LEU A N 1
ATOM 831 C CA . LEU A 1 106 ? -9.882 -22.113 39.682 1.00 44.12 106 LEU A CA 1
ATOM 832 C C . LEU A 1 106 ? -10.073 -22.938 38.394 1.00 44.12 106 LEU A C 1
ATOM 834 O O . LEU A 1 106 ? -10.503 -24.086 38.463 1.00 44.12 106 LEU A O 1
ATOM 838 N N . LEU A 1 107 ? -9.708 -22.414 37.215 1.00 48.09 107 LEU A N 1
ATOM 839 C CA . LEU A 1 107 ? -9.682 -23.238 35.987 1.00 48.09 107 LEU A CA 1
ATOM 840 C C . LEU A 1 107 ? -8.373 -23.281 35.189 1.00 48.09 107 LEU A C 1
ATOM 842 O O . LEU A 1 107 ? -8.333 -24.010 34.208 1.00 48.09 107 LEU A O 1
ATOM 846 N N . ASN A 1 108 ? -7.272 -22.645 35.607 1.00 47.19 108 ASN A N 1
ATOM 847 C CA . ASN A 1 108 ? -6.045 -22.662 34.786 1.00 47.19 108 ASN A CA 1
ATOM 848 C C . ASN A 1 108 ? -4.781 -23.207 35.458 1.00 47.19 108 ASN A C 1
ATOM 850 O O . ASN A 1 108 ? -3.667 -22.791 35.149 1.00 47.19 108 ASN A O 1
ATOM 854 N N . ASN A 1 109 ? -4.926 -24.202 36.335 1.00 48.50 109 ASN A N 1
ATOM 855 C CA . ASN A 1 109 ? -3.772 -24.998 36.747 1.00 48.50 109 ASN A CA 1
ATOM 856 C C . ASN A 1 109 ? -4.128 -26.471 36.965 1.00 48.50 109 ASN A C 1
ATOM 858 O O . ASN A 1 109 ? -4.238 -26.942 38.095 1.00 48.50 109 ASN A O 1
ATOM 862 N N . LYS A 1 110 ? -4.300 -27.219 35.868 1.00 44.00 110 LYS A N 1
ATOM 863 C CA . LYS A 1 110 ? -4.056 -28.665 35.873 1.00 44.00 110 LYS A CA 1
ATOM 864 C C . LYS A 1 110 ? -3.324 -29.099 34.601 1.00 44.00 110 LYS A C 1
ATOM 866 O O . LYS A 1 110 ? -3.928 -29.254 33.550 1.00 44.00 110 LYS A O 1
ATOM 871 N N . LYS A 1 111 ? -2.042 -29.420 34.817 1.00 48.19 111 LYS A N 1
ATOM 872 C CA . LYS A 1 111 ? -1.225 -30.430 34.120 1.00 48.19 111 LYS A CA 1
ATOM 873 C C . LYS A 1 111 ? -0.499 -29.998 32.842 1.00 48.19 111 LYS A C 1
ATOM 875 O O . LYS A 1 111 ? -0.761 -30.485 31.751 1.00 48.19 111 LYS A O 1
ATOM 880 N N . SER A 1 112 ? 0.569 -29.233 33.046 1.00 50.06 112 SER A N 1
ATOM 881 C CA . SER A 1 112 ? 1.834 -29.469 32.348 1.00 50.06 112 SER A CA 1
ATOM 882 C C . SER A 1 112 ? 2.458 -30.790 32.830 1.00 50.06 112 SER A C 1
ATOM 884 O O . SER A 1 112 ? 3.117 -30.847 33.866 1.00 50.06 112 SER A O 1
ATOM 886 N N . ASN A 1 113 ? 2.199 -31.873 32.099 1.00 42.91 113 ASN A N 1
ATOM 887 C CA . ASN A 1 113 ? 3.120 -32.997 31.893 1.00 42.91 113 ASN A CA 1
ATOM 888 C C . ASN A 1 113 ? 2.408 -34.035 31.036 1.00 42.91 113 ASN A C 1
ATOM 890 O O . ASN A 1 113 ? 1.476 -34.662 31.530 1.00 42.91 113 ASN A O 1
ATOM 894 N N . LEU A 1 114 ? 2.861 -34.223 29.799 1.00 43.16 114 LEU A N 1
ATOM 895 C CA . LEU A 1 114 ? 2.901 -35.527 29.144 1.00 43.16 114 LEU A CA 1
ATOM 896 C C . LEU A 1 114 ? 3.876 -35.431 27.961 1.00 43.16 114 LEU A C 1
ATOM 898 O O . LEU A 1 114 ? 3.704 -34.626 27.052 1.00 43.16 114 LEU A O 1
ATOM 902 N N . TYR A 1 115 ? 4.931 -36.233 28.072 1.00 43.19 115 TYR A N 1
ATOM 903 C CA . TYR A 1 115 ? 5.874 -36.620 27.031 1.00 43.19 115 TYR A CA 1
ATOM 904 C C . TYR A 1 115 ? 5.142 -37.185 25.803 1.00 43.19 115 TYR A C 1
ATOM 906 O O . TYR A 1 115 ? 4.405 -38.162 25.952 1.00 43.19 115 TYR A O 1
ATOM 914 N N . LEU A 1 116 ? 5.391 -36.596 24.629 1.00 42.97 116 LEU A N 1
ATOM 915 C CA . LEU A 1 116 ? 5.858 -37.215 23.371 1.00 42.97 116 LEU A CA 1
ATOM 916 C C . LEU A 1 116 ? 5.828 -36.167 22.253 1.00 42.97 116 LEU A C 1
ATOM 918 O O . LEU A 1 116 ? 4.724 -35.680 21.929 1.00 42.97 116 LEU A O 1
#

InterPro domains:
  IPR007174 Las1 [PF04031] (3-53)
  IPR007174 Las1 [PTHR15002] (3-78)

Radius of gyration: 30.32 Å; chains: 1; bounding box: 40×56×80 Å

Foldseek 3Di:
DLVPVQVVCVVLVNPCVVVVQVCCCPPNPNDDPVVVVVVVVVVVVVCCVSPVVVVVVVVVVVCDPDPVVVVVVVVVVVVVVVVPPDDDDDDPDDPPPPDDDDPPPPDPDDDDDDDD

pLDDT: mean 72.98, std 19.5, range [41.91, 96.31]